Protein AF-A0A822BIB3-F1 (afdb_monomer_lite)

InterPro domains:
  IPR001747 Vitellogenin, N-terminal [PF01347] (11-111)
  IPR015816 Vitellinogen, beta-sheet N-terminal [G3DSA:2.30.230.10] (1-124)
  IPR015819 Lipid transport protein, beta-sheet shell [SSF56968] (17-111)
  IPR050733 Vitellogenin/Apolipophorin [PTHR23345] (8-115)

Radius of gyration: 19.84 Å; chains: 1; bounding box: 34×60×43 Å

Organism: NCBI:txid392032

pLDDT: mean 75.89, std 17.99, range [36.84, 93.62]

Sequence (129 aa):
KNVDISETQDEDESTVSTPAKQELENLVVRFRWADGFVVVVEADASANIDHVNFVKGIISALQVYSAVPTDGENIVREEDVLGVCTTRYKYSQKDGVTKITKNKDLSTCSKDKLHLSSSPVLTSLLGPL

Structure (mmCIF, N/CA/C/O backbone):
data_AF-A0A822BIB3-F1
#
_entry.id   AF-A0A822BIB3-F1
#
loop_
_atom_site.group_PDB
_atom_site.id
_atom_site.type_symbol
_atom_site.label_atom_id
_atom_site.label_alt_id
_atom_site.label_comp_id
_atom_site.label_asym_id
_atom_site.label_entity_id
_atom_site.label_seq_id
_atom_site.pdbx_PDB_ins_code
_atom_site.Cartn_x
_atom_site.Cartn_y
_atom_site.Cartn_z
_atom_site.occupancy
_atom_site.B_iso_or_equiv
_atom_site.auth_seq_id
_atom_site.auth_comp_id
_atom_site.auth_asym_id
_atom_site.auth_atom_id
_atom_site.pdbx_PDB_model_num
ATOM 1 N N . LYS A 1 1 ? 11.915 29.179 20.590 1.00 44.88 1 LYS A N 1
ATOM 2 C CA . LYS A 1 1 ? 12.612 29.407 19.302 1.00 44.88 1 LYS A CA 1
ATOM 3 C C . LYS A 1 1 ? 11.611 29.055 18.217 1.00 44.88 1 LYS A C 1
ATOM 5 O O . LYS A 1 1 ? 11.322 27.877 18.069 1.00 44.88 1 LYS A O 1
ATOM 10 N N . ASN A 1 2 ? 11.012 30.058 17.581 1.00 37.22 2 ASN A N 1
ATOM 11 C CA . ASN A 1 2 ? 10.086 29.841 16.473 1.00 37.22 2 ASN A CA 1
ATOM 12 C C . ASN A 1 2 ? 10.923 29.564 15.224 1.00 37.22 2 ASN A C 1
ATOM 14 O O . ASN A 1 2 ? 11.897 30.276 14.983 1.00 37.22 2 ASN A O 1
ATOM 18 N N . VAL A 1 3 ? 10.600 28.490 14.509 1.00 47.09 3 VAL A N 1
ATOM 19 C CA . VAL A 1 3 ? 11.180 28.203 13.197 1.00 47.09 3 VAL A CA 1
ATOM 20 C C . VAL A 1 3 ? 10.354 28.993 12.198 1.00 47.09 3 VAL A C 1
ATOM 22 O O . VAL A 1 3 ? 9.161 28.737 12.056 1.00 47.09 3 VAL A O 1
ATOM 25 N N . ASP A 1 4 ? 10.981 29.989 11.587 1.00 43.06 4 ASP A N 1
ATOM 26 C CA . ASP A 1 4 ? 10.409 30.736 10.475 1.00 43.06 4 ASP A CA 1
ATOM 27 C C . ASP A 1 4 ? 10.528 29.848 9.232 1.00 43.06 4 ASP A C 1
ATOM 29 O O . ASP A 1 4 ? 11.637 29.504 8.815 1.00 43.06 4 ASP A O 1
ATOM 33 N N . ILE A 1 5 ? 9.395 29.385 8.708 1.00 56.56 5 ILE A N 1
ATOM 34 C CA . ILE A 1 5 ? 9.341 28.646 7.446 1.00 56.56 5 ILE A CA 1
ATOM 35 C C . ILE A 1 5 ? 9.058 29.696 6.381 1.00 56.56 5 ILE A C 1
ATOM 37 O O . ILE A 1 5 ? 7.918 30.108 6.192 1.00 56.56 5 ILE A O 1
ATOM 41 N N . SER A 1 6 ? 10.109 30.166 5.719 1.00 53.28 6 SER A N 1
ATOM 42 C CA . SER A 1 6 ? 9.963 30.968 4.512 1.00 53.28 6 SER A CA 1
ATOM 43 C C . SER A 1 6 ? 9.430 30.071 3.396 1.00 53.28 6 SER A C 1
ATOM 45 O O . SER A 1 6 ? 10.123 29.138 2.983 1.00 53.28 6 SER A O 1
ATOM 47 N N . GLU A 1 7 ? 8.213 30.349 2.930 1.00 52.75 7 GLU A N 1
ATOM 48 C CA . GLU A 1 7 ? 7.679 29.806 1.681 1.00 52.75 7 GLU A CA 1
ATOM 49 C C . GLU A 1 7 ? 8.647 30.167 0.548 1.00 52.75 7 GLU A C 1
ATOM 51 O O . GLU A 1 7 ? 8.856 31.339 0.225 1.00 52.75 7 GLU A O 1
ATOM 56 N N . THR A 1 8 ? 9.302 29.156 -0.016 1.00 52.81 8 THR A N 1
ATOM 57 C CA . THR A 1 8 ? 10.017 29.299 -1.280 1.00 52.81 8 THR A CA 1
ATOM 58 C C . THR A 1 8 ? 8.973 29.528 -2.357 1.00 52.81 8 THR A C 1
ATOM 60 O O . THR A 1 8 ? 8.082 28.701 -2.523 1.00 52.81 8 THR A O 1
ATOM 63 N N . GLN A 1 9 ? 9.070 30.668 -3.040 1.00 46.34 9 GLN A N 1
ATOM 64 C CA . GLN A 1 9 ? 8.261 30.980 -4.209 1.00 46.34 9 GLN A CA 1
ATOM 65 C C . GLN A 1 9 ? 8.395 29.836 -5.216 1.00 46.34 9 GLN A C 1
ATOM 67 O O . GLN A 1 9 ? 9.514 29.462 -5.568 1.00 46.34 9 GLN A O 1
ATOM 72 N N . ASP A 1 10 ? 7.257 29.279 -5.625 1.00 54.59 10 ASP A N 1
ATOM 73 C CA . ASP A 1 10 ? 7.163 28.289 -6.690 1.00 54.59 10 ASP A CA 1
ATOM 74 C C . ASP A 1 10 ? 7.670 28.933 -7.989 1.00 54.59 10 ASP A C 1
ATOM 76 O O . ASP A 1 10 ? 6.945 29.647 -8.684 1.00 54.59 10 ASP A O 1
ATOM 80 N N . GLU A 1 11 ? 8.959 28.754 -8.276 1.00 52.75 11 GLU A N 1
ATOM 81 C CA . GLU A 1 11 ? 9.532 29.084 -9.573 1.00 52.75 11 GLU A CA 1
ATOM 82 C C . GLU A 1 11 ? 8.902 28.148 -10.609 1.00 52.75 11 GLU A C 1
ATOM 84 O O . GLU A 1 11 ? 9.099 26.937 -10.541 1.00 52.75 11 GLU A O 1
ATOM 89 N N . ASP A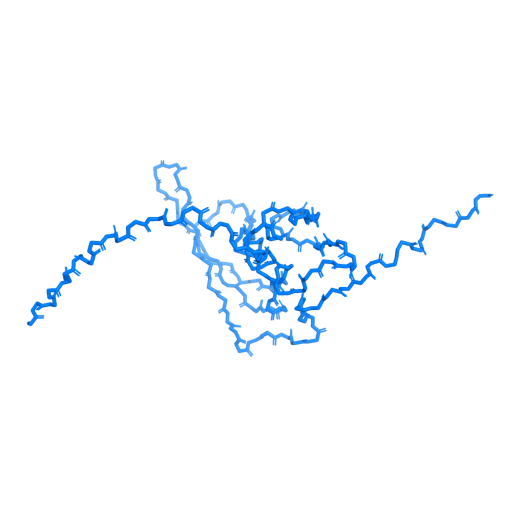 1 12 ? 8.101 28.740 -11.502 1.00 49.09 12 ASP A N 1
ATOM 90 C CA . ASP A 1 12 ? 7.527 28.206 -12.741 1.00 49.09 12 ASP A CA 1
ATOM 91 C C . ASP A 1 12 ? 7.538 26.673 -12.877 1.00 49.09 12 ASP A C 1
ATOM 93 O O . ASP A 1 12 ? 8.566 26.059 -13.179 1.00 49.09 12 ASP A O 1
ATOM 97 N N . GLU A 1 13 ? 6.350 26.063 -12.775 1.00 55.03 13 GLU A N 1
ATOM 98 C CA . GLU A 1 13 ? 6.078 24.695 -13.227 1.00 55.03 13 GLU A CA 1
ATOM 99 C C . GLU A 1 13 ? 6.360 24.600 -14.738 1.00 55.03 13 GLU A C 1
ATOM 101 O O . GLU A 1 13 ? 5.492 24.730 -15.602 1.00 55.03 13 GLU A O 1
ATOM 106 N N . SER A 1 14 ? 7.638 24.424 -15.063 1.00 52.47 14 SER A N 1
ATOM 107 C CA . SER A 1 14 ? 8.146 24.161 -16.393 1.00 52.47 14 SER A CA 1
ATOM 108 C C . SER A 1 14 ? 7.402 22.951 -16.946 1.00 52.47 14 SER A C 1
ATOM 110 O O . SER A 1 14 ? 7.573 21.820 -16.492 1.00 52.47 14 SER A O 1
ATOM 112 N N . THR A 1 15 ? 6.576 23.188 -17.963 1.00 60.78 15 THR A N 1
ATOM 113 C CA . THR A 1 15 ? 5.784 22.190 -18.703 1.00 60.78 15 THR A CA 1
ATOM 114 C C . THR A 1 15 ? 6.640 21.197 -19.502 1.00 60.78 15 THR A C 1
ATOM 116 O O . THR A 1 15 ? 6.140 20.496 -20.385 1.00 60.78 15 THR A O 1
ATOM 119 N N . VAL A 1 16 ? 7.937 21.086 -19.197 1.00 59.06 16 VAL A N 1
ATOM 120 C CA . VAL A 1 16 ? 8.830 20.079 -19.761 1.00 59.06 16 VAL A CA 1
ATOM 121 C C . VAL A 1 16 ? 8.463 18.729 -19.159 1.00 59.06 16 VAL A C 1
ATOM 123 O O . VAL A 1 16 ? 8.970 18.296 -18.126 1.00 59.06 16 VAL A O 1
ATOM 126 N N . SER A 1 17 ? 7.541 18.051 -19.836 1.00 65.50 17 SER A N 1
ATOM 127 C CA . SER A 1 17 ? 7.227 16.660 -19.566 1.00 65.50 17 SER A CA 1
ATOM 128 C C . SER A 1 17 ? 8.484 15.818 -19.762 1.00 65.50 17 SER A C 1
ATOM 130 O O . SER A 1 17 ? 8.942 15.617 -20.888 1.00 65.50 17 SER A O 1
ATOM 132 N N . THR A 1 18 ? 9.046 15.314 -18.668 1.00 83.75 18 THR A N 1
ATOM 133 C CA . THR A 1 18 ? 10.149 14.358 -18.740 1.00 83.75 18 THR A CA 1
ATOM 134 C C . THR A 1 18 ? 9.639 13.030 -19.314 1.00 83.75 18 THR A C 1
ATOM 136 O O . THR A 1 18 ? 8.468 12.688 -19.111 1.00 83.75 18 THR A O 1
ATOM 139 N N . PRO A 1 19 ? 10.491 12.247 -20.004 1.00 86.12 19 PRO A N 1
ATOM 140 C CA . PRO A 1 19 ? 10.124 10.903 -20.451 1.00 86.12 19 PRO A CA 1
ATOM 141 C C . PRO A 1 19 ? 9.588 10.034 -19.304 1.00 86.12 19 PRO A C 1
ATOM 143 O O . PRO A 1 19 ? 8.571 9.371 -19.459 1.00 86.12 19 PRO A O 1
ATOM 146 N N . ALA A 1 20 ? 10.186 10.143 -18.111 1.00 87.12 20 ALA A N 1
ATOM 147 C CA . ALA A 1 20 ? 9.740 9.425 -16.919 1.00 87.12 20 ALA A CA 1
ATOM 148 C C . ALA A 1 20 ? 8.309 9.798 -16.482 1.00 87.12 20 ALA A C 1
ATOM 150 O O . ALA A 1 20 ? 7.525 8.914 -16.144 1.00 87.12 20 ALA A O 1
ATOM 151 N N . LYS A 1 21 ? 7.939 11.089 -16.527 1.00 91.25 21 LYS A N 1
ATOM 152 C CA . LYS A 1 21 ? 6.569 11.539 -16.225 1.00 91.25 21 LYS A CA 1
ATOM 153 C C . LYS A 1 21 ? 5.564 10.915 -17.194 1.00 91.25 21 LYS A C 1
ATOM 155 O O . LYS A 1 21 ? 4.594 10.312 -16.752 1.00 91.25 21 LYS A O 1
ATOM 160 N N . GLN A 1 22 ? 5.831 11.001 -18.497 1.00 91.44 22 GLN A N 1
ATOM 161 C CA . GLN A 1 22 ? 4.974 10.405 -19.529 1.00 91.44 22 GLN A CA 1
ATOM 162 C C . GLN A 1 22 ? 4.857 8.889 -19.392 1.00 91.44 22 GLN A C 1
ATOM 164 O O . GLN A 1 22 ? 3.770 8.340 -19.544 1.00 91.44 22 GLN A O 1
ATOM 169 N N . GLU A 1 23 ? 5.961 8.200 -19.116 1.00 91.00 23 GLU A N 1
ATOM 170 C CA . GLU A 1 23 ? 5.959 6.755 -18.899 1.00 91.00 23 GLU A CA 1
ATOM 171 C C . GLU A 1 23 ? 5.097 6.361 -17.698 1.00 91.00 23 GLU A C 1
ATOM 173 O O . GLU A 1 23 ? 4.360 5.382 -17.779 1.00 91.00 23 GLU A O 1
ATOM 178 N N . LEU A 1 24 ? 5.161 7.119 -16.600 1.00 92.38 24 LEU A N 1
ATOM 179 C CA . LEU A 1 24 ? 4.352 6.866 -15.411 1.00 92.38 24 LEU A CA 1
ATOM 180 C C . LEU A 1 24 ? 2.868 7.202 -15.633 1.00 92.38 24 LEU A C 1
ATOM 182 O O . LEU A 1 24 ? 2.006 6.443 -15.202 1.00 92.38 24 LEU A O 1
ATOM 186 N N . GLU A 1 25 ? 2.558 8.303 -16.320 1.00 92.19 25 GLU A N 1
ATOM 187 C CA . GLU A 1 25 ? 1.179 8.711 -16.639 1.00 92.19 25 GLU A CA 1
ATOM 188 C C . GLU A 1 25 ? 0.494 7.748 -17.619 1.00 92.19 25 GLU A C 1
ATOM 190 O O . GLU A 1 25 ? -0.704 7.493 -17.506 1.00 92.19 25 GLU A O 1
ATOM 195 N N . ASN A 1 26 ? 1.255 7.179 -18.557 1.00 92.88 26 ASN A N 1
ATOM 196 C CA . ASN A 1 26 ? 0.756 6.188 -19.511 1.00 92.88 26 ASN A CA 1
ATOM 197 C C . ASN A 1 26 ? 0.787 4.753 -18.963 1.00 92.88 26 ASN A C 1
ATOM 199 O O . ASN A 1 26 ? 0.284 3.837 -19.621 1.00 92.88 26 ASN A O 1
ATOM 203 N N . LEU A 1 27 ? 1.384 4.529 -17.788 1.00 93.62 27 LEU A N 1
ATOM 204 C CA . LEU A 1 27 ? 1.473 3.205 -17.191 1.00 93.62 27 LEU A CA 1
ATOM 205 C C . LEU A 1 27 ? 0.078 2.711 -16.798 1.00 93.62 27 LEU A C 1
ATOM 207 O O . LEU A 1 27 ? -0.555 3.211 -15.869 1.00 93.62 27 LEU A O 1
ATOM 211 N N . VAL A 1 28 ? -0.371 1.648 -17.461 1.00 91.50 28 VAL A N 1
ATOM 212 C CA . VAL A 1 28 ? -1.600 0.948 -17.092 1.00 91.50 28 VAL A CA 1
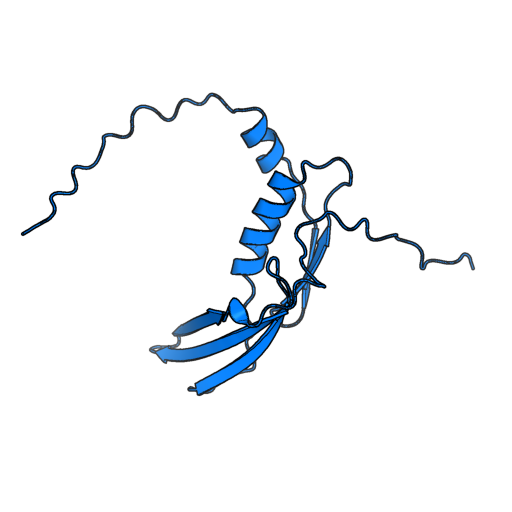ATOM 213 C C . VAL A 1 28 ? -1.262 -0.206 -16.156 1.00 91.50 28 VAL A C 1
ATOM 215 O O . VAL A 1 28 ? -0.581 -1.157 -16.539 1.00 91.50 28 VAL A O 1
ATOM 218 N N . VAL A 1 29 ? -1.798 -0.144 -14.939 1.00 90.50 29 VAL A N 1
ATOM 219 C CA . VAL A 1 29 ? -1.727 -1.224 -13.951 1.00 90.50 29 VAL A CA 1
ATOM 220 C C . VAL A 1 29 ? -3.126 -1.775 -13.711 1.00 90.50 29 VAL A C 1
ATOM 222 O O . VAL A 1 29 ? -4.087 -1.026 -13.532 1.00 90.50 29 VAL A O 1
ATOM 225 N N . ARG A 1 30 ? -3.248 -3.100 -13.687 1.00 90.44 30 ARG A N 1
ATOM 226 C CA . ARG A 1 30 ? -4.468 -3.808 -13.292 1.00 90.44 30 ARG A CA 1
ATOM 227 C C . ARG A 1 30 ? -4.258 -4.373 -11.900 1.00 90.44 30 ARG A C 1
ATOM 229 O O . ARG A 1 30 ? -3.206 -4.928 -11.609 1.00 90.44 30 ARG A O 1
ATOM 236 N N . PHE A 1 31 ? -5.249 -4.249 -11.031 1.00 87.88 31 PHE A N 1
ATOM 237 C CA . PHE A 1 31 ? -5.182 -4.855 -9.708 1.00 87.88 31 PHE A CA 1
ATOM 238 C C . PHE A 1 31 ? -6.520 -5.467 -9.325 1.00 87.88 31 PHE A C 1
ATOM 240 O O . PHE A 1 31 ? -7.581 -5.006 -9.751 1.00 87.88 31 PHE A O 1
ATOM 247 N N . ARG A 1 32 ? -6.465 -6.523 -8.512 1.00 85.62 32 ARG A N 1
ATOM 248 C CA . ARG A 1 32 ? -7.657 -7.150 -7.940 1.00 85.62 32 ARG A CA 1
ATOM 249 C C . ARG A 1 32 ? -7.813 -6.719 -6.494 1.00 85.62 32 ARG A C 1
ATOM 251 O O . ARG A 1 32 ? -6.908 -6.921 -5.687 1.00 85.62 32 ARG A O 1
ATOM 258 N N . TRP A 1 33 ? -8.990 -6.194 -6.181 1.00 84.38 33 TRP A N 1
ATOM 259 C CA . TRP A 1 33 ? -9.396 -5.824 -4.833 1.00 84.38 33 TRP A CA 1
ATOM 260 C C . TRP A 1 33 ? -10.435 -6.809 -4.300 1.00 84.38 33 TRP A C 1
ATOM 262 O O . TRP A 1 33 ? -11.427 -7.079 -4.980 1.00 84.38 33 TRP A O 1
ATOM 272 N N . ALA A 1 34 ? -10.226 -7.342 -3.100 1.00 83.00 34 ALA A N 1
ATOM 273 C CA . ALA A 1 34 ? -11.190 -8.200 -2.416 1.00 83.00 34 ALA A CA 1
ATOM 274 C C . ALA A 1 34 ? -11.145 -7.932 -0.909 1.00 83.00 34 ALA A C 1
ATOM 276 O O . ALA A 1 34 ? -10.068 -7.904 -0.325 1.00 83.00 34 ALA A O 1
ATOM 277 N N . ASP A 1 35 ? -12.307 -7.706 -0.293 1.00 79.25 35 ASP A N 1
ATOM 278 C CA . ASP A 1 35 ? -12.466 -7.537 1.162 1.00 79.25 35 ASP A CA 1
ATOM 279 C C . ASP A 1 35 ? -11.525 -6.504 1.816 1.00 79.25 35 ASP A C 1
ATOM 281 O O . ASP A 1 35 ? -11.096 -6.656 2.958 1.00 79.25 35 ASP A O 1
ATOM 285 N N . GLY A 1 36 ? -11.195 -5.429 1.092 1.00 79.69 36 GLY A N 1
ATOM 286 C CA . GLY A 1 36 ? -10.296 -4.382 1.591 1.00 79.69 36 GLY A CA 1
ATOM 287 C C . GLY A 1 36 ? -8.806 -4.663 1.374 1.00 79.69 36 GLY A C 1
ATOM 288 O O . GLY A 1 36 ? -7.984 -3.848 1.789 1.00 79.69 36 GLY A O 1
ATOM 289 N N . PHE A 1 37 ? -8.464 -5.776 0.715 1.00 81.62 37 PHE A N 1
ATOM 290 C CA . PHE A 1 37 ? -7.103 -6.196 0.389 1.00 81.62 37 PHE A CA 1
ATOM 291 C C . PHE A 1 37 ? -6.814 -6.152 -1.113 1.00 81.62 37 PHE A C 1
ATOM 293 O O . PHE A 1 37 ? -7.665 -6.471 -1.950 1.00 81.62 37 PHE A O 1
ATOM 300 N N . VAL A 1 38 ? -5.570 -5.819 -1.446 1.00 82.19 38 VAL A N 1
ATOM 301 C CA . VAL A 1 38 ? -5.009 -5.928 -2.791 1.00 82.19 38 VAL A CA 1
ATOM 302 C C . VAL A 1 38 ? -4.475 -7.347 -2.948 1.00 82.19 38 VAL A C 1
ATOM 304 O O . VAL A 1 38 ? -3.557 -7.762 -2.249 1.00 82.19 38 VAL A O 1
ATOM 307 N N . VAL A 1 39 ? -5.072 -8.113 -3.857 1.00 80.38 39 VAL A N 1
ATOM 308 C CA . VAL A 1 39 ? -4.749 -9.536 -4.050 1.00 80.38 39 VAL A CA 1
ATOM 309 C C . VAL A 1 39 ? -3.642 -9.724 -5.084 1.00 80.38 39 VAL A C 1
ATOM 311 O O . VAL A 1 39 ? -2.784 -10.586 -4.929 1.00 80.38 39 VAL A O 1
ATOM 314 N N . VAL A 1 40 ? -3.676 -8.940 -6.162 1.00 81.81 40 VAL A N 1
ATOM 315 C CA . VAL A 1 40 ? -2.682 -8.992 -7.239 1.00 81.81 40 VAL A CA 1
ATOM 316 C C . VAL A 1 40 ? -2.552 -7.619 -7.882 1.00 81.81 40 VAL A C 1
ATOM 318 O O . VAL A 1 40 ? -3.541 -6.885 -7.959 1.00 81.81 40 VAL A O 1
ATOM 321 N N . VAL A 1 41 ? -1.346 -7.294 -8.346 1.00 85.00 41 VAL A N 1
ATOM 322 C CA . VAL A 1 41 ? -1.041 -6.104 -9.143 1.00 85.00 41 VAL A CA 1
ATOM 323 C C . VAL A 1 41 ? -0.242 -6.547 -10.363 1.00 85.00 41 VAL A C 1
ATOM 325 O O . VAL A 1 41 ? 0.843 -7.109 -10.226 1.00 85.00 41 VAL A O 1
ATOM 328 N N . GLU A 1 42 ? -0.782 -6.287 -11.545 1.00 87.56 42 GLU A N 1
ATOM 329 C CA . GLU A 1 42 ? -0.252 -6.708 -12.836 1.00 87.56 42 GLU A CA 1
ATOM 330 C C . GLU A 1 42 ? 0.004 -5.480 -13.709 1.00 87.56 42 GLU A C 1
ATOM 332 O O . GLU A 1 42 ? -0.822 -4.570 -13.803 1.00 87.56 42 GLU A O 1
ATOM 337 N N . ALA A 1 43 ? 1.153 -5.472 -14.368 1.00 90.31 43 ALA A N 1
ATOM 338 C CA . ALA A 1 43 ? 1.526 -4.493 -15.377 1.00 90.31 43 ALA A CA 1
ATOM 339 C C . ALA A 1 43 ? 2.103 -5.241 -16.581 1.00 90.31 43 ALA A C 1
ATOM 341 O O . ALA A 1 43 ? 2.440 -6.425 -16.475 1.00 90.31 43 ALA A O 1
ATOM 342 N N . ASP A 1 44 ? 2.213 -4.560 -17.719 1.00 89.81 44 ASP A N 1
ATOM 343 C CA . ASP A 1 44 ? 2.893 -5.126 -18.881 1.00 89.81 44 ASP A CA 1
ATOM 344 C C . ASP A 1 44 ? 4.339 -5.519 -18.527 1.00 89.81 44 ASP A C 1
ATOM 346 O O . ASP A 1 44 ? 5.011 -4.822 -17.766 1.00 89.81 44 ASP A O 1
ATOM 350 N N . ALA A 1 45 ? 4.831 -6.633 -19.071 1.00 86.62 45 ALA A N 1
ATOM 351 C CA . ALA A 1 45 ? 6.176 -7.128 -18.769 1.00 86.62 45 ALA A CA 1
ATOM 352 C C . ALA A 1 45 ? 7.296 -6.186 -19.251 1.00 86.62 45 ALA A C 1
ATOM 354 O O . ALA A 1 45 ? 8.416 -6.267 -18.753 1.00 86.62 45 ALA A O 1
ATOM 355 N N . SER A 1 46 ? 7.001 -5.306 -20.212 1.00 89.12 46 SER A N 1
ATOM 356 C CA . SER A 1 46 ? 7.908 -4.261 -20.695 1.00 89.12 46 SER A CA 1
ATOM 357 C C . SER A 1 46 ? 7.849 -2.970 -19.874 1.00 89.12 46 SER A C 1
ATOM 359 O O . SER A 1 46 ? 8.662 -2.074 -20.100 1.00 89.12 46 SER A O 1
ATOM 361 N N . ALA A 1 47 ? 6.914 -2.856 -18.922 1.00 89.81 47 ALA A N 1
ATOM 362 C CA . ALA A 1 47 ? 6.787 -1.667 -18.094 1.00 89.81 47 ALA A CA 1
ATOM 363 C C . ALA A 1 47 ? 8.027 -1.461 -17.216 1.00 89.81 47 ALA A C 1
ATOM 365 O O . ALA A 1 47 ? 8.595 -2.405 -16.662 1.00 89.81 47 ALA A O 1
ATOM 366 N N . ASN A 1 48 ? 8.407 -0.195 -17.036 1.00 90.44 48 ASN A N 1
ATOM 367 C CA . ASN A 1 48 ? 9.481 0.174 -16.126 1.00 90.44 48 ASN A CA 1
ATOM 368 C C . ASN A 1 48 ? 9.135 -0.273 -14.694 1.00 90.44 48 ASN A C 1
ATOM 370 O O . ASN A 1 48 ? 8.124 0.145 -14.120 1.00 90.44 48 ASN A O 1
ATOM 374 N N . ILE A 1 49 ? 9.987 -1.121 -14.114 1.00 87.75 49 ILE A N 1
ATOM 375 C CA . ILE A 1 49 ? 9.742 -1.738 -12.809 1.00 87.75 49 ILE A CA 1
ATOM 376 C C . ILE A 1 49 ? 9.650 -0.715 -11.672 1.00 87.75 49 ILE A C 1
ATOM 378 O O . ILE A 1 49 ? 8.872 -0.915 -10.738 1.00 87.75 49 ILE A O 1
ATOM 382 N N . ASP A 1 50 ? 10.372 0.401 -11.763 1.00 89.38 50 ASP A N 1
ATOM 383 C CA . ASP A 1 50 ? 10.351 1.443 -10.737 1.00 89.38 50 ASP A CA 1
ATOM 384 C C . ASP A 1 50 ? 9.012 2.186 -10.748 1.00 89.38 50 ASP A C 1
ATOM 386 O O . ASP A 1 50 ? 8.428 2.429 -9.691 1.00 89.38 50 ASP A O 1
ATOM 390 N N . HIS A 1 51 ? 8.457 2.450 -11.936 1.00 92.44 51 HIS A N 1
ATOM 391 C CA . HIS A 1 51 ? 7.116 3.025 -12.080 1.00 92.44 51 HIS A CA 1
ATOM 392 C C . HIS A 1 51 ? 6.036 2.061 -11.574 1.00 92.44 51 HIS A C 1
ATOM 394 O O . HIS A 1 51 ? 5.129 2.463 -10.844 1.00 92.44 51 HIS A O 1
ATOM 400 N N . VAL A 1 52 ? 6.163 0.767 -11.883 1.00 91.19 52 VAL A N 1
ATOM 401 C CA . VAL A 1 52 ? 5.254 -0.264 -11.357 1.00 91.19 52 VAL A CA 1
ATOM 402 C C . VAL A 1 52 ? 5.323 -0.328 -9.829 1.00 91.19 52 VAL A C 1
ATOM 404 O O . VAL A 1 52 ? 4.286 -0.382 -9.167 1.00 91.19 52 VAL A O 1
ATOM 407 N N . ASN A 1 53 ? 6.522 -0.287 -9.246 1.00 87.69 53 ASN A N 1
ATOM 408 C CA . ASN A 1 53 ? 6.715 -0.304 -7.797 1.00 87.69 53 ASN A CA 1
ATOM 409 C C . ASN A 1 53 ? 6.189 0.972 -7.121 1.00 87.69 53 ASN A C 1
ATOM 411 O O . ASN A 1 53 ? 5.599 0.887 -6.042 1.00 87.69 53 ASN A O 1
ATOM 415 N N . PHE A 1 54 ? 6.313 2.131 -7.772 1.00 90.50 54 PHE A N 1
ATOM 416 C CA . PHE A 1 54 ? 5.696 3.376 -7.316 1.00 90.50 54 PHE A CA 1
ATOM 417 C C . PHE A 1 54 ? 4.165 3.251 -7.240 1.00 90.50 54 PHE A C 1
ATOM 419 O O . PHE A 1 54 ? 3.570 3.520 -6.193 1.00 90.50 54 PHE A O 1
ATOM 426 N N . VAL A 1 55 ? 3.525 2.742 -8.300 1.00 91.62 55 VAL A N 1
ATOM 427 C CA . VAL A 1 55 ? 2.069 2.516 -8.321 1.00 91.62 55 VAL A CA 1
ATOM 428 C C . VAL A 1 55 ? 1.644 1.462 -7.289 1.00 91.62 55 VAL A C 1
ATOM 430 O O . VAL A 1 55 ? 0.647 1.658 -6.592 1.00 91.62 55 VAL A O 1
ATOM 433 N N . LYS A 1 56 ? 2.416 0.382 -7.103 1.00 88.44 56 LYS A N 1
ATOM 434 C CA . LYS A 1 56 ? 2.189 -0.600 -6.022 1.00 88.44 56 LYS A CA 1
ATOM 435 C C . LYS A 1 56 ? 2.217 0.051 -4.637 1.00 88.44 56 LYS A C 1
ATOM 437 O O . LYS A 1 56 ? 1.417 -0.330 -3.782 1.00 88.44 56 LYS A O 1
ATOM 442 N N . GLY A 1 57 ? 3.095 1.031 -4.416 1.00 88.75 57 GLY A N 1
ATOM 443 C CA . GLY A 1 57 ? 3.141 1.822 -3.185 1.00 88.75 57 GLY A CA 1
ATOM 444 C C . GLY A 1 57 ? 1.847 2.600 -2.938 1.00 88.75 57 GLY A C 1
ATOM 445 O O . GLY A 1 57 ? 1.280 2.514 -1.848 1.00 88.75 57 GLY A O 1
ATOM 446 N N . ILE A 1 58 ? 1.328 3.278 -3.966 1.00 89.81 58 ILE A N 1
ATOM 447 C CA . ILE A 1 58 ? 0.044 3.999 -3.897 1.00 89.81 58 ILE A CA 1
ATOM 448 C C . ILE A 1 58 ? -1.105 3.030 -3.595 1.00 89.81 58 ILE A C 1
ATOM 450 O O . ILE A 1 58 ? -1.881 3.253 -2.668 1.00 89.81 58 ILE A O 1
ATOM 454 N N . ILE A 1 59 ? -1.195 1.923 -4.335 1.00 88.81 59 ILE A N 1
ATOM 455 C CA . ILE A 1 59 ? -2.248 0.914 -4.162 1.00 88.81 59 ILE A CA 1
ATOM 456 C C . ILE A 1 59 ? -2.197 0.296 -2.751 1.00 88.81 59 ILE A C 1
ATOM 458 O O . ILE A 1 59 ? -3.235 0.127 -2.112 1.00 88.81 59 ILE A O 1
ATOM 462 N N . SER A 1 60 ? -0.998 0.031 -2.223 1.00 85.56 60 SER A N 1
ATOM 463 C CA . SER A 1 60 ? -0.805 -0.489 -0.858 1.00 85.56 60 SER A CA 1
ATOM 464 C C . SER A 1 60 ? -1.288 0.489 0.220 1.00 85.56 60 SER A C 1
ATOM 466 O O . SER A 1 60 ? -1.790 0.065 1.263 1.00 85.56 60 SER A O 1
ATOM 468 N N . ALA A 1 61 ? -1.176 1.799 -0.024 1.00 83.50 61 ALA A N 1
ATOM 469 C CA . ALA A 1 61 ? -1.667 2.825 0.894 1.00 83.50 61 ALA A CA 1
ATOM 470 C C . ALA A 1 61 ? -3.201 2.881 0.953 1.00 83.50 61 ALA A C 1
ATOM 472 O O . ALA A 1 61 ? -3.759 3.219 1.996 1.00 83.50 61 ALA A O 1
ATOM 473 N N . LEU A 1 62 ? -3.885 2.508 -0.135 1.00 81.50 62 LEU A N 1
ATOM 474 C CA . LEU A 1 62 ? -5.346 2.426 -0.163 1.00 81.50 62 LEU A CA 1
ATOM 475 C C . LEU A 1 62 ? -5.870 1.232 0.639 1.00 81.50 62 LEU A C 1
ATOM 477 O O . LEU A 1 62 ? -7.027 1.249 1.052 1.00 81.50 62 LEU A O 1
ATOM 481 N N . GLN A 1 63 ? -5.034 0.216 0.880 1.00 85.94 63 GLN A N 1
ATOM 482 C CA . GLN A 1 63 ? -5.421 -1.025 1.540 1.00 85.94 63 GLN A CA 1
ATOM 483 C C . GLN A 1 63 ? -5.861 -0.809 2.990 1.00 85.94 63 GLN A C 1
ATOM 485 O O . GLN A 1 63 ? -5.059 -0.509 3.886 1.00 85.94 63 GLN A O 1
ATOM 490 N N . VAL A 1 64 ? -7.150 -1.025 3.231 1.00 83.69 64 VAL A N 1
ATOM 491 C CA . VAL A 1 64 ? -7.782 -0.874 4.536 1.00 83.69 64 VAL A CA 1
ATOM 492 C C . VAL A 1 64 ? -8.611 -2.115 4.812 1.00 83.69 64 VAL A C 1
ATOM 494 O O . VAL A 1 64 ? -9.673 -2.319 4.225 1.00 83.69 64 VAL A O 1
ATOM 497 N N . TYR A 1 65 ? -8.144 -2.921 5.762 1.00 76.00 65 TYR A N 1
ATOM 498 C CA . TYR A 1 65 ? -8.980 -3.940 6.370 1.00 76.00 65 TYR A CA 1
ATOM 499 C C . TYR A 1 65 ? -10.122 -3.252 7.121 1.00 76.00 65 TYR A C 1
ATOM 501 O O . TYR A 1 65 ? -9.870 -2.388 7.956 1.00 76.00 65 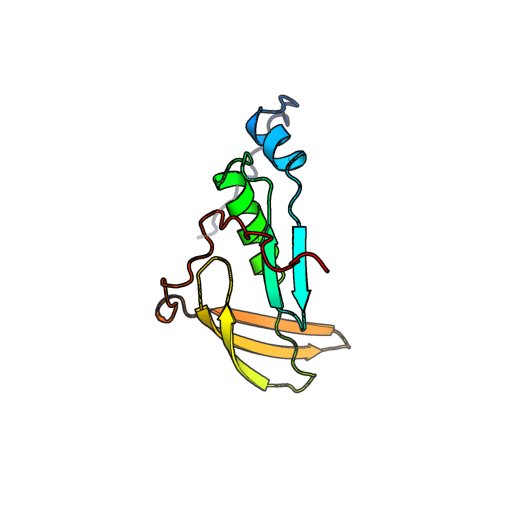TYR A O 1
ATOM 509 N N . SER A 1 66 ? -11.368 -3.608 6.819 1.00 65.44 66 SER A N 1
ATOM 510 C CA . SER A 1 66 ? -12.544 -3.085 7.519 1.00 65.44 66 SER A CA 1
ATOM 511 C C . SER A 1 66 ? -13.477 -4.233 7.875 1.00 65.44 66 SER A C 1
ATOM 513 O O . SER A 1 66 ? -14.522 -4.442 7.262 1.00 65.44 66 SER A O 1
ATOM 515 N N . ALA A 1 67 ? -13.086 -5.015 8.877 1.00 60.06 67 ALA A N 1
ATOM 516 C CA . ALA A 1 67 ? -14.007 -5.950 9.503 1.00 60.06 67 ALA A CA 1
ATOM 517 C C . ALA A 1 67 ? -14.897 -5.201 10.507 1.00 60.06 67 ALA A C 1
ATOM 519 O O . ALA A 1 67 ? -14.654 -5.310 11.697 1.00 60.06 67 ALA A O 1
ATOM 520 N N . VAL A 1 68 ? -15.920 -4.485 10.007 1.00 58.56 68 VAL A N 1
ATOM 521 C CA . VAL A 1 68 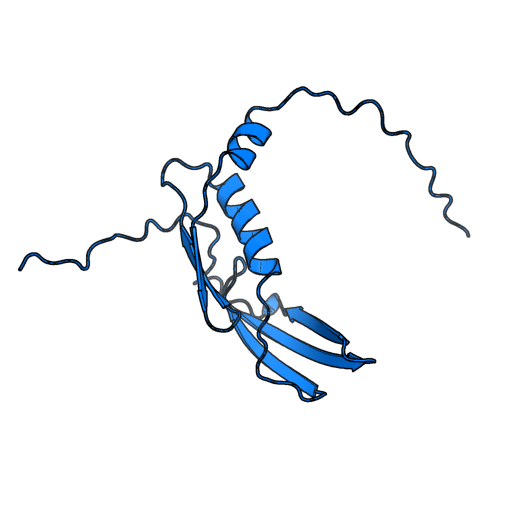? -17.180 -4.134 10.718 1.00 58.56 68 VAL A CA 1
ATOM 522 C C . VAL A 1 68 ? -17.014 -3.221 11.974 1.00 58.56 68 VAL A C 1
ATOM 524 O O . VAL A 1 68 ? -15.974 -3.208 12.625 1.00 58.56 68 VAL A O 1
ATOM 527 N N . PRO A 1 69 ? -17.985 -2.340 12.310 1.00 56.25 69 PRO A N 1
ATOM 528 C CA . PRO A 1 69 ? -17.727 -1.175 13.144 1.00 56.25 69 PRO A CA 1
ATOM 529 C C . PRO A 1 69 ? -17.893 -1.523 14.619 1.00 56.25 69 PRO A C 1
ATOM 531 O O . PRO A 1 69 ? -18.999 -1.552 15.150 1.00 56.25 69 PRO A O 1
ATOM 534 N N . THR A 1 70 ? -16.783 -1.741 15.302 1.00 59.84 70 THR A N 1
ATOM 535 C CA . THR A 1 70 ? -16.745 -1.589 16.753 1.00 59.84 70 THR A CA 1
ATOM 536 C C . THR A 1 70 ? -15.517 -0.783 17.108 1.00 59.84 70 THR A C 1
ATOM 538 O O . THR A 1 70 ? -14.430 -1.053 16.589 1.00 59.84 70 THR A O 1
ATOM 541 N N . ASP A 1 71 ? -15.693 0.204 17.985 1.00 64.06 71 ASP A N 1
ATOM 542 C CA . ASP A 1 71 ? -14.572 0.856 18.648 1.00 64.06 71 ASP A CA 1
ATOM 543 C C . ASP A 1 71 ? -13.642 -0.224 19.199 1.00 64.06 71 ASP A C 1
ATOM 545 O O . ASP A 1 71 ? -14.074 -1.167 19.868 1.00 64.06 71 ASP A O 1
ATOM 549 N N . GLY A 1 72 ? -12.363 -0.131 18.857 1.00 75.12 72 GLY A N 1
ATOM 550 C CA . GLY A 1 72 ? -11.437 -1.190 19.203 1.00 75.12 72 GLY A CA 1
ATOM 551 C C . GLY A 1 72 ? -10.184 -1.219 18.357 1.00 75.12 72 GLY A C 1
ATOM 552 O O . GLY A 1 72 ? -9.928 -0.374 17.492 1.00 75.12 72 GLY A O 1
ATOM 553 N N . GLU A 1 73 ? -9.386 -2.228 18.660 1.00 85.31 73 GLU A N 1
ATOM 554 C CA . GLU A 1 73 ? -8.100 -2.473 18.048 1.00 85.31 73 GLU A CA 1
ATOM 555 C C . GLU A 1 73 ? -8.071 -3.881 17.466 1.00 85.31 73 GLU A C 1
ATOM 557 O O . GLU A 1 73 ? -8.367 -4.852 18.156 1.00 85.31 73 GLU A O 1
ATOM 562 N N . ASN A 1 74 ? -7.687 -3.984 16.197 1.00 87.12 74 ASN A N 1
ATOM 563 C CA . ASN A 1 74 ? -7.542 -5.251 15.496 1.00 87.12 74 ASN A CA 1
ATOM 564 C C . ASN A 1 74 ? -6.097 -5.419 15.038 1.00 87.12 74 ASN A C 1
ATOM 566 O O . ASN A 1 74 ? -5.512 -4.502 14.463 1.00 87.12 74 ASN A O 1
ATOM 570 N N . ILE A 1 75 ? -5.525 -6.597 15.273 1.00 89.94 75 ILE A N 1
ATOM 571 C CA . ILE A 1 75 ? -4.185 -6.954 14.805 1.00 89.94 75 ILE A CA 1
ATOM 572 C C . ILE A 1 75 ? -4.339 -8.051 13.758 1.00 89.94 75 ILE A C 1
ATOM 574 O O . ILE A 1 75 ? -4.904 -9.104 14.042 1.00 89.94 75 ILE A O 1
ATOM 578 N N . VAL A 1 76 ? -3.830 -7.806 12.555 1.00 88.62 76 VAL A N 1
ATOM 579 C CA . VAL A 1 76 ? -3.903 -8.732 11.420 1.00 88.62 76 VAL A CA 1
ATOM 580 C C . VAL A 1 76 ? -2.530 -8.921 10.782 1.00 88.62 76 VAL A C 1
ATOM 582 O O . VAL A 1 76 ? -1.631 -8.093 10.938 1.00 88.62 76 VAL A O 1
ATOM 585 N N . ARG A 1 77 ? -2.364 -10.020 10.043 1.00 88.25 77 ARG A N 1
ATOM 586 C CA . ARG A 1 77 ? -1.237 -10.217 9.124 1.00 88.25 77 ARG A CA 1
ATOM 587 C C . ARG A 1 77 ? -1.668 -9.685 7.765 1.00 88.25 77 ARG A C 1
ATOM 589 O O . ARG A 1 77 ? -2.554 -10.257 7.142 1.00 88.25 77 ARG A O 1
ATOM 596 N N . GLU A 1 78 ? -1.075 -8.580 7.344 1.00 86.88 78 GLU A N 1
ATOM 597 C CA . GLU A 1 78 ? -1.411 -7.916 6.088 1.00 86.88 78 GLU A CA 1
ATOM 598 C C . GLU A 1 78 ? -0.290 -8.111 5.069 1.00 86.88 78 GLU A C 1
ATOM 600 O O . GLU A 1 78 ? 0.873 -7.873 5.393 1.00 86.88 78 GLU A O 1
ATOM 605 N N . GLU A 1 79 ? -0.656 -8.493 3.847 1.00 85.81 79 GLU A N 1
ATOM 606 C CA . GLU A 1 79 ? 0.229 -8.548 2.683 1.00 85.81 79 GLU A CA 1
ATOM 607 C C . GLU A 1 79 ? 0.112 -7.254 1.860 1.00 85.81 79 GLU A C 1
ATOM 609 O O . GLU A 1 79 ? -1.000 -6.830 1.550 1.00 85.81 79 GLU A O 1
ATOM 614 N N . ASP A 1 80 ? 1.242 -6.614 1.545 1.00 83.81 80 ASP A N 1
ATOM 615 C CA . ASP A 1 80 ? 1.338 -5.466 0.630 1.00 83.81 80 ASP A CA 1
ATOM 616 C C . ASP A 1 80 ? 2.726 -5.394 -0.045 1.00 83.81 80 ASP A C 1
ATOM 618 O O . ASP A 1 80 ? 3.483 -6.367 -0.038 1.00 83.81 80 ASP A O 1
ATOM 622 N N . VAL A 1 81 ? 3.092 -4.240 -0.622 1.00 82.44 81 VAL A N 1
ATOM 623 C CA . VAL A 1 81 ? 4.406 -4.029 -1.262 1.00 82.44 81 VAL A CA 1
ATOM 624 C C . VAL A 1 81 ? 5.610 -4.337 -0.352 1.00 82.44 81 VAL A C 1
ATOM 626 O O . VAL A 1 81 ? 6.679 -4.688 -0.852 1.00 82.44 81 VAL A O 1
ATOM 629 N N . LEU A 1 82 ? 5.453 -4.264 0.974 1.00 84.12 82 LEU A N 1
ATOM 630 C CA . LEU A 1 82 ? 6.508 -4.540 1.957 1.00 84.12 82 LEU A CA 1
ATOM 631 C C . LEU A 1 82 ? 6.562 -6.020 2.382 1.00 84.12 82 LEU A C 1
ATOM 633 O O . LEU A 1 82 ? 7.413 -6.396 3.191 1.00 84.12 82 LEU A O 1
ATOM 637 N N . GLY A 1 83 ? 5.683 -6.863 1.835 1.00 85.25 83 GLY A N 1
ATOM 638 C CA . GLY A 1 83 ? 5.523 -8.268 2.200 1.00 85.25 83 GLY A CA 1
ATOM 639 C C . GLY A 1 83 ? 4.410 -8.482 3.224 1.00 85.25 83 GLY A C 1
ATOM 640 O O . GLY A 1 83 ? 3.457 -7.709 3.297 1.00 85.25 83 GLY A O 1
ATOM 641 N N . VAL A 1 84 ? 4.505 -9.560 4.012 1.00 88.56 84 VAL A N 1
ATOM 642 C CA . VAL A 1 84 ? 3.478 -9.896 5.018 1.00 88.56 84 VAL A CA 1
ATOM 643 C C . VAL A 1 84 ? 3.908 -9.419 6.397 1.00 88.56 84 VAL A C 1
ATOM 645 O O . VAL A 1 84 ? 4.778 -10.036 7.020 1.00 88.56 84 VAL A O 1
ATOM 648 N N . CYS A 1 85 ? 3.265 -8.367 6.895 1.00 90.31 85 CYS A N 1
ATOM 649 C CA . CYS A 1 85 ? 3.621 -7.689 8.139 1.00 90.31 85 CYS A CA 1
ATOM 650 C C . CYS A 1 85 ? 2.468 -7.708 9.147 1.00 90.31 85 CYS A C 1
ATOM 652 O O . CYS A 1 85 ? 1.288 -7.703 8.788 1.00 90.31 85 CYS A O 1
ATOM 654 N N . THR A 1 86 ? 2.802 -7.672 10.434 1.00 92.81 86 THR A N 1
ATOM 655 C CA . THR A 1 86 ? 1.821 -7.435 11.494 1.00 92.81 86 THR A CA 1
ATOM 656 C C . THR A 1 86 ? 1.335 -5.990 11.416 1.00 92.81 86 THR A C 1
ATOM 658 O O . THR A 1 86 ? 2.123 -5.046 11.476 1.00 92.81 86 THR A O 1
ATOM 661 N N . THR A 1 87 ? 0.022 -5.823 11.282 1.00 91.62 87 THR A N 1
ATOM 66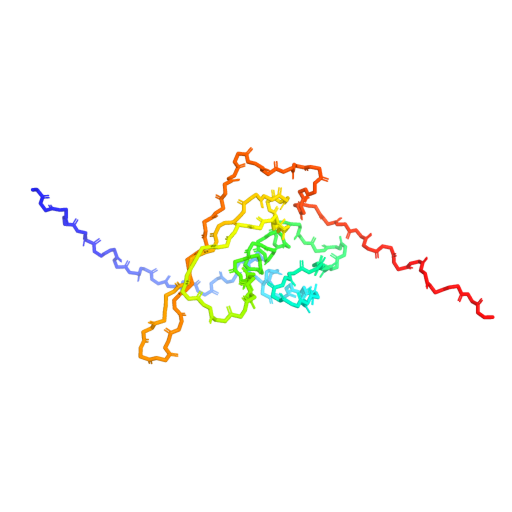2 C CA . THR A 1 87 ? -0.630 -4.525 11.103 1.00 91.62 87 THR A CA 1
ATOM 663 C C . THR A 1 87 ? -1.734 -4.352 12.130 1.00 91.62 87 THR A C 1
ATOM 665 O O . THR A 1 87 ? -2.561 -5.236 12.340 1.00 91.62 87 THR A O 1
ATOM 668 N N . ARG A 1 88 ? -1.727 -3.198 12.787 1.00 91.69 88 ARG A N 1
ATOM 669 C CA . ARG A 1 88 ? -2.629 -2.819 13.866 1.00 91.69 88 ARG A CA 1
ATOM 670 C C . ARG A 1 88 ? -3.560 -1.723 13.372 1.00 91.69 88 ARG A C 1
ATOM 672 O O . ARG A 1 88 ? -3.102 -0.647 12.994 1.00 91.69 88 ARG A O 1
ATOM 679 N N . TYR A 1 89 ? -4.852 -2.004 13.402 1.00 89.94 89 TYR A N 1
ATOM 680 C CA . TYR A 1 89 ? -5.917 -1.078 13.054 1.00 89.94 89 TYR A CA 1
ATOM 681 C C . TYR A 1 89 ? -6.600 -0.574 14.314 1.00 89.94 89 TYR A C 1
ATOM 683 O O . TYR A 1 89 ? -6.990 -1.374 15.161 1.00 89.94 89 TYR A O 1
ATOM 691 N N . LYS A 1 90 ? -6.780 0.741 14.414 1.00 89.06 90 LYS A N 1
ATOM 692 C CA . LYS A 1 90 ? -7.627 1.376 15.426 1.00 89.06 90 LYS A CA 1
ATOM 693 C C . LYS A 1 90 ? -8.749 2.131 14.742 1.00 89.06 90 LYS A C 1
ATOM 695 O O . LYS A 1 90 ? -8.488 2.913 13.825 1.00 89.06 90 LYS A O 1
ATOM 700 N N . TYR A 1 91 ? -9.962 1.916 15.226 1.00 88.56 91 TYR A N 1
ATOM 701 C CA . TYR A 1 91 ? -11.169 2.551 14.716 1.00 88.56 91 TYR A CA 1
ATOM 702 C C . TYR A 1 91 ? -11.717 3.485 15.784 1.00 88.56 91 TYR A C 1
ATOM 704 O O . TYR A 1 91 ? -11.775 3.125 16.958 1.00 88.56 91 TYR A O 1
ATOM 712 N N . SER A 1 92 ? -12.093 4.689 15.371 1.00 87.56 92 SER A N 1
ATOM 713 C CA . SER A 1 92 ? -12.831 5.621 16.216 1.00 87.56 92 SER A CA 1
ATOM 714 C C . SER A 1 92 ? -13.931 6.263 15.389 1.00 87.56 92 SER A C 1
ATOM 716 O O . SER A 1 92 ? -13.633 6.878 14.356 1.00 87.56 92 SER A O 1
ATOM 718 N N . GLN A 1 93 ? -15.176 6.135 15.836 1.00 88.00 93 GLN A N 1
ATOM 719 C CA . GLN A 1 93 ? -16.316 6.749 15.167 1.00 88.00 93 GLN A CA 1
ATOM 720 C C . GLN A 1 93 ? -16.696 8.062 15.854 1.00 88.00 93 GLN A C 1
ATOM 722 O O . GLN A 1 93 ? -16.859 8.124 17.071 1.00 88.00 93 GLN A O 1
ATOM 727 N N . LYS A 1 94 ? -16.836 9.133 15.073 1.00 86.88 94 LYS A N 1
ATOM 728 C CA . LYS A 1 94 ? -17.328 10.425 15.558 1.00 86.88 94 LYS A CA 1
ATOM 729 C C . LYS A 1 94 ? -18.199 11.068 14.488 1.00 86.88 94 LYS A C 1
ATOM 731 O O . LYS A 1 94 ? -17.768 11.187 13.347 1.00 86.88 94 LYS A O 1
ATOM 736 N N . ASP A 1 95 ? -19.416 11.466 14.857 1.00 90.06 95 ASP A N 1
ATOM 737 C CA . ASP A 1 95 ? -20.356 12.178 13.978 1.00 90.06 95 ASP A CA 1
ATOM 738 C C . ASP A 1 95 ? -20.613 11.455 12.636 1.00 90.06 95 ASP A C 1
ATOM 740 O O . ASP A 1 95 ? -20.684 12.068 11.576 1.00 90.06 95 ASP A O 1
ATOM 744 N N . GLY A 1 96 ? -20.701 10.118 12.666 1.00 84.69 96 GLY A N 1
ATOM 745 C C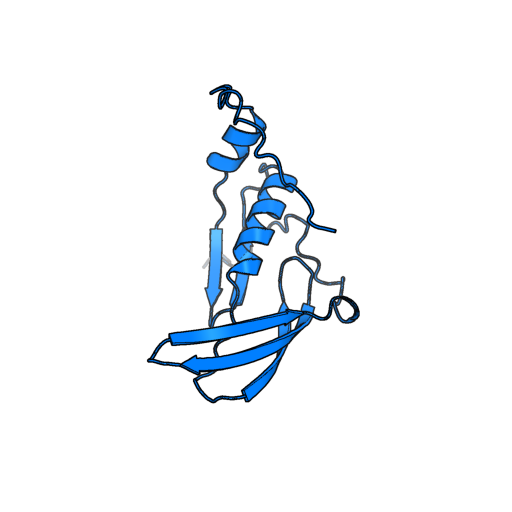A . GLY A 1 96 ? -20.890 9.288 11.467 1.00 84.69 96 GLY A CA 1
ATOM 746 C C . GLY A 1 96 ? -19.636 9.102 10.600 1.00 84.69 96 GLY A C 1
ATOM 747 O O . GLY A 1 96 ? -19.677 8.345 9.633 1.00 84.69 96 GLY A O 1
ATOM 748 N N . VAL A 1 97 ? -18.510 9.724 10.958 1.00 86.44 97 VAL A N 1
ATOM 749 C CA . VAL A 1 97 ? -17.211 9.553 10.297 1.00 86.44 97 VAL A CA 1
ATOM 750 C C . VAL A 1 97 ? -16.376 8.527 11.059 1.00 86.44 97 VAL A C 1
ATOM 752 O O . VAL A 1 97 ? -16.152 8.654 12.265 1.00 86.44 97 VAL A O 1
ATOM 755 N N . THR A 1 98 ? -15.869 7.521 10.348 1.00 86.19 98 THR A N 1
ATOM 756 C CA . THR A 1 98 ? -14.931 6.542 10.908 1.00 86.19 98 THR A CA 1
ATOM 757 C C . THR A 1 98 ? -13.505 6.967 10.594 1.00 86.19 98 THR A C 1
ATOM 759 O O . THR A 1 98 ? -13.075 6.942 9.442 1.00 86.19 98 THR A O 1
ATOM 762 N N . LYS A 1 99 ? -12.742 7.320 11.629 1.00 87.62 99 LYS A N 1
ATOM 763 C CA . LYS A 1 99 ? -11.292 7.473 11.520 1.00 87.62 99 LYS A CA 1
ATOM 764 C C . LYS A 1 99 ? -10.640 6.109 11.711 1.00 87.62 99 LYS A C 1
ATOM 766 O O . LYS A 1 99 ? -10.878 5.437 12.714 1.00 87.62 99 LYS A O 1
ATOM 771 N N . ILE A 1 100 ? -9.782 5.742 10.765 1.00 87.69 100 ILE A N 1
ATOM 772 C CA . ILE A 1 100 ? -9.022 4.494 10.779 1.00 87.69 100 ILE A CA 1
ATOM 773 C C . ILE A 1 100 ? -7.545 4.849 10.909 1.00 87.69 100 ILE A C 1
ATOM 775 O O . ILE A 1 100 ? -7.015 5.630 10.123 1.00 87.69 100 ILE A O 1
ATOM 779 N N . THR A 1 101 ? -6.879 4.304 11.923 1.00 90.06 101 THR A N 1
ATOM 780 C CA . THR A 1 101 ? -5.426 4.427 12.098 1.00 90.06 101 THR A CA 1
ATOM 781 C C . THR A 1 101 ? -4.794 3.068 11.849 1.00 90.06 101 THR A C 1
ATOM 783 O O . THR A 1 101 ? -5.107 2.114 12.558 1.00 90.06 101 THR A O 1
ATOM 786 N N . LYS A 1 102 ? -3.917 2.987 10.847 1.00 90.75 102 LYS A N 1
ATOM 787 C CA . LYS A 1 102 ? -3.203 1.773 10.441 1.00 90.75 102 LYS A CA 1
ATOM 788 C C . LYS A 1 102 ? -1.727 1.920 10.800 1.00 90.75 102 LYS A C 1
ATOM 790 O O . LYS A 1 102 ? -1.034 2.752 10.224 1.00 90.75 102 LYS A O 1
ATOM 795 N N . ASN A 1 103 ? -1.243 1.087 11.717 1.00 92.50 103 ASN A N 1
ATOM 796 C CA . ASN A 1 103 ? 0.163 1.038 12.111 1.00 92.50 103 ASN A CA 1
ATOM 797 C C . ASN A 1 103 ? 0.752 -0.315 11.719 1.00 92.50 103 ASN A C 1
ATOM 799 O O . ASN A 1 103 ? 0.280 -1.352 12.184 1.00 92.50 103 ASN A O 1
ATOM 803 N N . LYS A 1 104 ? 1.801 -0.309 10.898 1.00 91.38 104 LYS A N 1
ATOM 804 C CA . LYS A 1 104 ? 2.492 -1.521 10.451 1.00 91.38 104 LYS A CA 1
ATOM 805 C C . LYS A 1 104 ? 3.825 -1.676 11.177 1.00 91.38 104 LYS A C 1
ATOM 807 O O . LYS A 1 104 ? 4.625 -0.745 11.200 1.00 91.38 104 LYS A O 1
ATOM 812 N N . ASP A 1 105 ? 4.059 -2.848 11.758 1.00 93.19 105 ASP A N 1
ATOM 813 C CA . ASP A 1 105 ? 5.341 -3.189 12.372 1.00 93.19 105 ASP A CA 1
ATOM 814 C C . ASP A 1 105 ? 6.275 -3.801 11.324 1.00 93.19 105 ASP A C 1
ATOM 816 O O . ASP A 1 105 ? 6.182 -4.988 10.989 1.00 93.19 105 ASP A O 1
ATOM 820 N N . LEU A 1 106 ? 7.189 -2.974 10.817 1.00 90.69 106 LEU A N 1
ATOM 821 C CA . LEU A 1 106 ? 8.117 -3.354 9.753 1.00 90.69 106 LEU A CA 1
ATOM 822 C C . LEU A 1 106 ? 9.126 -4.432 10.173 1.00 90.69 106 LEU A C 1
ATOM 824 O O . LEU A 1 106 ? 9.672 -5.122 9.315 1.00 90.69 106 LEU A O 1
ATOM 828 N N . SER A 1 107 ? 9.352 -4.627 11.477 1.00 91.00 107 SER A N 1
ATOM 829 C CA . SER A 1 107 ? 10.254 -5.675 11.974 1.00 91.00 107 SER A CA 1
ATOM 830 C C . SER A 1 107 ? 9.680 -7.087 11.797 1.00 91.00 107 SER A C 1
ATOM 832 O O . SER A 1 107 ? 10.422 -8.066 11.782 1.00 91.00 107 SER A O 1
ATOM 834 N N . THR A 1 108 ? 8.361 -7.193 11.613 1.00 91.06 108 THR A N 1
ATOM 835 C CA . THR A 1 108 ? 7.627 -8.467 11.504 1.00 91.06 108 THR A CA 1
ATOM 836 C C . THR A 1 108 ? 7.338 -8.895 10.064 1.00 91.06 108 THR A C 1
ATOM 838 O O . THR A 1 108 ? 6.653 -9.901 9.834 1.00 91.06 108 THR A O 1
ATOM 841 N N . CYS A 1 109 ? 7.805 -8.114 9.090 1.00 88.69 109 CYS A N 1
ATOM 842 C CA . CYS A 1 109 ? 7.571 -8.376 7.679 1.00 88.69 109 CYS A CA 1
ATOM 843 C C . CYS A 1 109 ? 8.354 -9.611 7.218 1.00 88.69 109 CYS A C 1
ATOM 845 O O . CYS A 1 109 ? 9.584 -9.637 7.280 1.00 88.69 109 CYS A O 1
ATOM 847 N N . SER A 1 110 ? 7.651 -10.627 6.710 1.00 84.38 110 SER A N 1
ATOM 848 C CA . SER A 1 110 ? 8.306 -11.691 5.938 1.00 84.38 110 SER A CA 1
ATOM 849 C C . SER A 1 110 ? 8.679 -11.136 4.564 1.00 84.38 110 SER A C 1
ATOM 851 O O . SER A 1 110 ? 7.819 -10.640 3.832 1.00 84.38 110 SER A O 1
ATOM 853 N N . LYS A 1 111 ? 9.971 -11.225 4.234 1.00 68.88 111 LYS A N 1
ATOM 854 C CA . LYS A 1 111 ? 10.541 -10.773 2.955 1.00 68.88 111 LYS A CA 1
ATOM 855 C C . LYS A 1 111 ? 10.365 -11.789 1.828 1.00 68.88 111 LYS A C 1
ATOM 857 O O . LYS A 1 111 ? 10.576 -11.438 0.673 1.00 68.88 111 LYS A O 1
ATOM 862 N N . ASP A 1 112 ? 9.925 -13.005 2.143 1.00 64.25 112 ASP A N 1
ATOM 863 C CA . ASP A 1 112 ? 9.699 -14.070 1.156 1.00 64.25 112 ASP A CA 1
ATOM 864 C C . ASP A 1 112 ? 8.568 -13.712 0.174 1.00 64.25 112 ASP A C 1
ATOM 866 O O . ASP A 1 112 ? 8.431 -14.327 -0.879 1.00 64.25 112 ASP A O 1
ATOM 870 N N . LYS A 1 113 ? 7.771 -12.687 0.513 1.00 58.25 113 LYS A N 1
ATOM 871 C CA . LYS A 1 113 ? 6.683 -12.129 -0.298 1.00 58.25 113 LYS A CA 1
ATOM 872 C C . LYS A 1 113 ? 6.881 -10.654 -0.660 1.00 58.25 113 LYS A C 1
ATOM 874 O O . LYS A 1 113 ? 5.913 -9.907 -0.757 1.00 58.25 113 LYS A O 1
ATOM 879 N N . LEU A 1 114 ? 8.120 -10.188 -0.802 1.00 59.03 114 LEU A N 1
ATOM 880 C CA . LEU A 1 114 ? 8.362 -8.812 -1.234 1.00 59.03 114 LEU A CA 1
ATOM 881 C C . LEU A 1 114 ? 7.833 -8.631 -2.669 1.00 59.03 114 LEU A C 1
ATOM 883 O O . LEU A 1 114 ? 8.438 -9.103 -3.630 1.00 59.03 114 LEU A O 1
ATOM 887 N N . HIS A 1 115 ? 6.717 -7.921 -2.831 1.00 62.81 115 HIS A N 1
ATOM 888 C CA . HIS A 1 115 ? 6.080 -7.689 -4.137 1.00 62.81 115 HIS A CA 1
ATOM 889 C C . HIS A 1 115 ? 6.816 -6.652 -5.004 1.00 62.81 115 HIS A C 1
ATOM 891 O O . HIS A 1 115 ? 6.261 -6.148 -5.978 1.00 62.81 115 HIS A O 1
ATOM 897 N N . LEU A 1 116 ? 8.078 -6.342 -4.689 1.00 60.47 116 LEU A N 1
ATOM 898 C CA . LEU A 1 116 ? 8.918 -5.362 -5.391 1.00 60.47 116 LEU A CA 1
ATOM 899 C C . LEU A 1 116 ? 9.547 -5.882 -6.698 1.00 60.47 116 LEU A C 1
ATOM 901 O O . LEU A 1 116 ? 10.442 -5.251 -7.253 1.00 60.47 116 LEU A O 1
ATOM 905 N N . SER A 1 117 ? 9.058 -6.999 -7.235 1.00 52.22 117 SER A N 1
ATOM 906 C CA . SER A 1 117 ? 9.407 -7.460 -8.580 1.00 52.22 117 SER A CA 1
ATOM 907 C C . SER A 1 117 ? 8.151 -7.759 -9.398 1.00 52.22 117 SER A C 1
ATOM 909 O O . SER A 1 117 ? 7.092 -8.107 -8.868 1.00 52.22 117 SER A O 1
ATOM 911 N N . SER A 1 118 ? 8.241 -7.528 -10.705 1.00 42.66 118 SER A N 1
ATOM 912 C CA . SER A 1 118 ? 7.239 -7.902 -11.698 1.00 42.66 118 SER A CA 1
ATOM 913 C C . SER A 1 118 ? 7.157 -9.422 -11.729 1.00 42.66 118 SER A C 1
ATOM 915 O O . SER A 1 118 ? 7.986 -10.073 -12.361 1.00 42.66 118 SER A O 1
ATOM 917 N N . SER A 1 119 ? 6.197 -10.002 -11.013 1.00 43.38 119 SER A N 1
ATOM 918 C CA . SER A 1 119 ? 5.862 -11.402 -11.232 1.00 43.38 119 SER A CA 1
ATOM 919 C C . SER A 1 119 ? 5.047 -11.463 -12.525 1.00 43.38 119 SER A C 1
ATOM 921 O O . SER A 1 119 ? 3.962 -10.875 -12.566 1.00 43.38 119 SER A O 1
ATOM 923 N N . PRO A 1 120 ? 5.543 -12.103 -13.599 1.00 41.03 120 PRO A N 1
ATOM 924 C CA . PRO A 1 120 ? 4.695 -12.415 -14.729 1.00 41.03 120 PRO A CA 1
ATOM 925 C C . PRO A 1 120 ? 3.713 -13.469 -14.224 1.00 41.03 120 PRO A C 1
ATOM 927 O O . PRO A 1 120 ? 4.086 -14.622 -13.997 1.00 41.03 120 PRO A O 1
ATOM 930 N N . VAL A 1 121 ? 2.463 -13.077 -13.987 1.00 42.31 121 VAL A N 1
ATOM 931 C CA . VAL A 1 121 ? 1.402 -14.050 -13.741 1.00 42.31 121 VAL A CA 1
ATOM 932 C C . VAL A 1 121 ? 1.232 -14.825 -15.045 1.00 42.31 121 VAL A C 1
ATOM 934 O O . VAL A 1 121 ? 0.606 -14.365 -15.998 1.00 42.31 121 VAL A O 1
ATOM 937 N N . LEU A 1 122 ? 1.873 -15.993 -15.105 1.00 36.84 122 LEU A N 1
ATOM 938 C CA . LEU A 1 122 ? 1.674 -17.000 -16.137 1.00 36.84 122 LEU A CA 1
ATOM 939 C C . LEU A 1 122 ? 0.185 -17.348 -16.165 1.00 36.84 122 LEU A C 1
ATOM 941 O O . LEU A 1 122 ? -0.313 -18.133 -15.357 1.00 36.84 122 LEU A O 1
ATOM 945 N N . THR A 1 123 ? -0.525 -16.776 -17.130 1.00 40.75 123 THR A N 1
ATOM 946 C CA . THR A 1 123 ? -1.822 -17.253 -17.602 1.00 40.75 123 THR A CA 1
ATOM 947 C C . THR A 1 123 ? -1.603 -18.649 -18.193 1.00 40.75 123 THR A C 1
ATOM 949 O O . THR A 1 123 ? -1.377 -18.816 -19.383 1.00 40.75 123 THR A O 1
ATOM 952 N N . SER A 1 124 ? -1.593 -19.679 -17.346 1.00 40.22 124 SER A N 1
ATOM 953 C CA . SER A 1 124 ? -1.483 -21.079 -17.777 1.00 40.22 124 SER A CA 1
ATOM 954 C C . SER A 1 124 ? -2.409 -22.000 -16.983 1.00 40.22 124 SER A C 1
ATOM 956 O O . SER A 1 124 ? -2.010 -23.058 -16.520 1.00 40.22 124 SER A O 1
ATOM 958 N N . LEU A 1 125 ? -3.678 -21.612 -16.826 1.00 42.03 125 LEU A N 1
ATOM 959 C CA . LEU A 1 125 ? -4.734 -22.524 -16.357 1.00 42.03 125 LEU A CA 1
ATOM 960 C C . LEU A 1 125 ? -6.041 -22.372 -17.154 1.00 42.03 125 LEU A C 1
ATOM 962 O O . LEU A 1 125 ? -7.136 -22.452 -16.609 1.00 42.03 125 LEU A O 1
ATOM 966 N N . LEU A 1 126 ? -5.929 -22.199 -18.471 1.00 42.75 126 LEU A N 1
ATOM 967 C CA . LEU A 1 126 ? -6.986 -22.597 -19.403 1.00 42.75 126 LEU A CA 1
ATOM 968 C C . LEU A 1 126 ? -6.399 -23.688 -20.299 1.00 42.75 126 LEU A C 1
ATOM 970 O O . LEU A 1 126 ? -5.733 -23.406 -21.291 1.00 42.75 126 LEU A O 1
ATOM 974 N N . GLY A 1 127 ? -6.575 -24.942 -19.877 1.00 37.31 127 GLY A N 1
ATOM 975 C CA . GLY A 1 127 ? -6.356 -26.092 -20.752 1.00 37.31 127 GLY A CA 1
ATOM 976 C C . GLY A 1 127 ? -7.399 -26.106 -21.877 1.00 37.31 127 GLY A C 1
ATOM 977 O O . GLY A 1 127 ? -8.498 -25.577 -21.682 1.00 37.31 127 GLY A O 1
ATOM 978 N N . PRO A 1 128 ? -7.083 -26.676 -23.052 1.00 43.12 128 PRO A N 1
ATOM 979 C CA . PRO A 1 128 ? -8.072 -26.837 -24.107 1.00 43.12 128 PRO A CA 1
ATOM 980 C C . PRO A 1 128 ? -9.094 -27.912 -23.703 1.00 43.12 128 PRO A C 1
ATOM 982 O O . PRO A 1 128 ? -8.721 -28.940 -23.132 1.00 43.12 128 PRO A O 1
ATOM 985 N N . LEU A 1 129 ? -10.371 -27.632 -23.985 1.00 38.69 129 LEU A N 1
ATOM 986 C CA . LEU A 1 129 ? -11.460 -28.615 -24.047 1.00 38.69 129 LEU A CA 1
ATOM 987 C C . LEU A 1 129 ? -11.268 -29.554 -25.242 1.00 38.69 129 LEU A C 1
ATOM 989 O O . LEU A 1 129 ? -10.810 -29.057 -26.298 1.00 38.69 129 LEU A O 1
#

Secondary structure (DSSP, 8-state):
------------------HHHHHHHT--EEEEEETTEEEEEEE-TTS-HHHHHHHHHHHHHH--------SEEEEEEEEETTEEEEEEEEEEEETTEEEEEEEEEEEEEEGGG---S------------

Foldseek 3Di:
DDDDDPPDPPDDPPPPCDPVNVLLVPWDWDWDDDQLATPDIAGPPPRDLVSSLVVQVVVQVSRDRDPDDDQDKDWDQGQGQLATWTKIWGWDDDPNDIDIDIDTDSVRHDPVRNPSDRDPPPPDPDDDD